Protein AF-A0A6S6QRV8-F1 (afdb_monomer_lite)

Structure (mmCIF, N/CA/C/O backbone):
data_AF-A0A6S6QRV8-F1
#
_entry.id   AF-A0A6S6QRV8-F1
#
loop_
_atom_site.group_PDB
_atom_site.id
_atom_site.type_symbol
_atom_site.label_atom_id
_atom_site.label_alt_id
_atom_site.label_comp_id
_atom_site.label_asym_id
_atom_site.label_entity_id
_atom_site.label_seq_id
_atom_site.pdbx_PDB_ins_code
_atom_site.Cartn_x
_atom_site.Cartn_y
_atom_site.Cartn_z
_atom_site.occupancy
_atom_site.B_iso_or_equiv
_atom_site.auth_seq_id
_atom_site.auth_comp_id
_atom_site.auth_asym_id
_atom_site.auth_atom_id
_atom_site.pdbx_PDB_model_num
ATOM 1 N N . MET A 1 1 ? -2.042 -21.226 13.762 1.00 35.38 1 MET A N 1
ATOM 2 C CA . MET A 1 1 ? -2.706 -21.384 12.453 1.00 35.38 1 MET A CA 1
ATOM 3 C C . MET A 1 1 ? -3.526 -20.133 12.237 1.00 35.38 1 MET A C 1
ATOM 5 O O . MET A 1 1 ? -4.542 -19.986 12.900 1.00 35.38 1 MET A O 1
ATOM 9 N N . ILE A 1 2 ? -3.033 -19.201 11.428 1.00 37.59 2 ILE A N 1
ATOM 10 C CA . ILE A 1 2 ? -3.763 -17.983 11.065 1.00 37.59 2 ILE A CA 1
ATOM 11 C C . ILE A 1 2 ? -4.072 -18.140 9.583 1.00 37.59 2 ILE A C 1
ATOM 13 O O . ILE A 1 2 ? -3.172 -18.425 8.798 1.00 37.59 2 ILE A O 1
ATOM 17 N N . ALA A 1 3 ? -5.355 -18.123 9.242 1.00 32.91 3 ALA A N 1
ATOM 18 C CA . ALA A 1 3 ? -5.807 -18.328 7.879 1.00 32.91 3 ALA A CA 1
ATOM 19 C C . ALA A 1 3 ? -5.407 -17.113 7.035 1.00 32.91 3 ALA A C 1
ATOM 21 O O . ALA A 1 3 ? -5.880 -16.008 7.291 1.00 32.91 3 ALA A O 1
ATOM 22 N N . ALA A 1 4 ? -4.554 -17.330 6.034 1.00 40.69 4 ALA A N 1
ATOM 23 C CA . ALA A 1 4 ? -4.380 -16.396 4.934 1.00 40.69 4 ALA A CA 1
ATOM 24 C C . ALA A 1 4 ? -5.711 -16.331 4.174 1.00 40.69 4 ALA A C 1
ATOM 26 O O . ALA A 1 4 ? -6.176 -17.344 3.643 1.00 40.69 4 ALA A O 1
ATOM 27 N N . VAL A 1 5 ? -6.372 -15.175 4.181 1.00 44.06 5 VAL A N 1
ATOM 28 C CA . VAL A 1 5 ? -7.625 -14.995 3.444 1.00 44.06 5 VAL A CA 1
ATOM 29 C C . VAL A 1 5 ? -7.315 -14.524 2.030 1.00 44.06 5 VAL A C 1
ATOM 31 O O . VAL A 1 5 ? -6.629 -13.535 1.794 1.00 44.06 5 VAL A O 1
ATOM 34 N N . THR A 1 6 ? -7.842 -15.290 1.082 1.00 51.38 6 THR A N 1
ATOM 35 C CA . THR A 1 6 ? -7.768 -15.091 -0.360 1.00 51.38 6 THR A CA 1
ATOM 36 C C . THR A 1 6 ? -8.721 -13.975 -0.793 1.00 51.38 6 THR A C 1
ATOM 38 O O . THR A 1 6 ? -9.897 -14.235 -1.026 1.00 51.38 6 THR A O 1
ATOM 41 N N . ALA A 1 7 ? -8.222 -12.749 -0.949 1.00 50.03 7 ALA A N 1
ATOM 42 C CA . ALA A 1 7 ? -8.937 -11.690 -1.674 1.00 50.03 7 ALA A CA 1
ATOM 43 C C . ALA A 1 7 ? -8.213 -11.229 -2.954 1.00 50.03 7 ALA A C 1
ATOM 45 O O . ALA A 1 7 ? -8.739 -10.410 -3.678 1.00 50.03 7 ALA A O 1
ATOM 46 N N . GLN A 1 8 ? -7.064 -11.813 -3.292 1.00 57.59 8 GLN A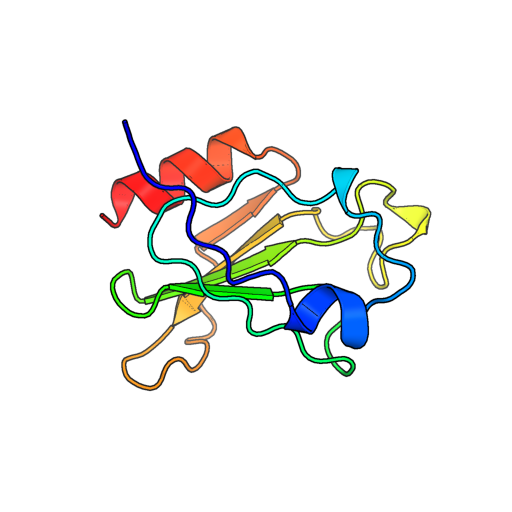 N 1
ATOM 47 C CA . GLN A 1 8 ? -6.125 -11.417 -4.361 1.00 57.59 8 GLN A CA 1
ATOM 48 C C . GLN A 1 8 ? -6.592 -11.616 -5.830 1.00 57.59 8 GLN A C 1
ATOM 50 O O . GLN A 1 8 ? -5.805 -12.013 -6.691 1.00 57.59 8 GLN A O 1
ATOM 55 N N . ARG A 1 9 ? -7.879 -11.443 -6.154 1.00 66.50 9 ARG A N 1
ATOM 56 C CA . ARG A 1 9 ? -8.387 -11.711 -7.518 1.00 66.50 9 ARG A CA 1
ATOM 57 C C . ARG A 1 9 ? -8.494 -10.474 -8.404 1.00 66.50 9 ARG A C 1
ATOM 59 O O . ARG A 1 9 ? -8.335 -10.629 -9.617 1.00 66.50 9 ARG A O 1
ATOM 66 N N . ALA A 1 10 ? -8.783 -9.301 -7.844 1.00 81.19 10 ALA A N 1
ATOM 67 C CA . ALA A 1 10 ? -9.021 -8.109 -8.651 1.00 81.19 10 ALA A CA 1
ATOM 68 C C . ALA A 1 10 ? -7.702 -7.580 -9.221 1.00 81.19 10 ALA A C 1
ATOM 70 O O . ALA A 1 10 ? -7.609 -7.393 -10.433 1.00 81.19 10 ALA A O 1
ATOM 71 N N . PHE A 1 11 ? -6.645 -7.493 -8.406 1.00 88.06 11 PHE A N 1
ATOM 72 C CA . PHE A 1 11 ? -5.369 -6.924 -8.841 1.00 88.06 11 PHE A CA 1
ATOM 73 C C . PHE A 1 11 ? -4.783 -7.651 -10.055 1.00 88.06 11 PHE A C 1
ATOM 75 O O . PHE A 1 11 ? -4.298 -7.005 -10.969 1.00 88.06 11 PHE A O 1
ATOM 82 N N . ARG A 1 12 ? -4.892 -8.985 -10.134 1.00 88.94 12 ARG A N 1
ATOM 83 C CA . ARG A 1 12 ? -4.384 -9.748 -11.292 1.00 88.94 12 ARG A CA 1
ATOM 84 C C . ARG A 1 12 ? -5.107 -9.413 -12.596 1.00 88.94 12 ARG A C 1
ATOM 86 O O . ARG A 1 12 ? -4.549 -9.601 -13.671 1.00 88.94 12 ARG A O 1
ATOM 93 N N . THR A 1 13 ? -6.371 -9.004 -12.503 1.00 90.25 13 THR A N 1
ATOM 94 C CA . THR A 1 13 ? -7.190 -8.631 -13.663 1.00 90.25 13 THR A CA 1
ATOM 95 C C . THR A 1 13 ? -6.929 -7.182 -14.055 1.00 90.25 13 THR A C 1
ATOM 97 O O . THR A 1 13 ? -6.773 -6.883 -15.237 1.00 90.25 13 THR A O 1
ATOM 100 N N . GLU A 1 14 ? -6.860 -6.296 -13.064 1.00 92.31 14 GLU A N 1
ATOM 101 C CA . GLU A 1 14 ? -6.704 -4.857 -13.271 1.00 92.31 14 GLU A CA 1
ATOM 102 C C . GLU A 1 14 ? -5.247 -4.465 -13.587 1.00 92.31 14 GLU A C 1
ATOM 104 O O . GLU A 1 14 ? -5.019 -3.579 -14.409 1.00 92.31 14 GLU A O 1
ATOM 109 N N . PHE A 1 15 ? -4.275 -5.184 -13.018 1.00 93.00 15 PHE A N 1
ATOM 110 C CA . PHE A 1 15 ? -2.827 -4.977 -13.137 1.00 93.00 15 PHE A CA 1
ATOM 111 C C . PHE A 1 15 ? -2.113 -6.274 -13.578 1.00 93.00 15 PHE A C 1
ATOM 113 O O . PHE A 1 15 ? -1.382 -6.887 -12.798 1.00 93.00 15 PHE A O 1
ATOM 120 N N . PRO A 1 16 ? -2.310 -6.731 -14.830 1.00 93.25 16 PRO A N 1
ATOM 121 C CA . PRO A 1 16 ? -1.764 -8.005 -15.311 1.00 93.25 16 PRO A CA 1
ATOM 122 C C . PRO A 1 16 ? -0.229 -8.045 -15.384 1.00 93.25 16 PRO A C 1
ATOM 124 O O . PRO A 1 16 ? 0.349 -9.131 -15.354 1.00 93.25 16 PRO A O 1
ATOM 127 N N . ASP A 1 17 ? 0.419 -6.881 -15.472 1.00 92.50 17 ASP A N 1
ATOM 128 C CA . ASP A 1 17 ? 1.879 -6.747 -15.522 1.00 92.50 17 ASP A CA 1
ATOM 129 C C . ASP A 1 17 ? 2.514 -6.599 -14.124 1.00 92.50 17 ASP A C 1
ATOM 131 O O . ASP A 1 17 ? 3.739 -6.643 -13.995 1.00 92.50 17 ASP A O 1
ATOM 135 N N . PHE A 1 18 ? 1.703 -6.468 -13.065 1.00 92.25 18 PHE A N 1
ATOM 136 C CA . PHE A 1 18 ? 2.197 -6.391 -11.692 1.00 92.25 18 PHE A CA 1
ATOM 137 C C . PHE A 1 18 ? 2.697 -7.767 -11.223 1.00 92.25 18 PHE A C 1
ATOM 139 O O . PHE A 1 18 ? 1.918 -8.729 -11.209 1.00 92.25 18 PHE A O 1
ATOM 146 N N . PRO A 1 19 ? 3.971 -7.909 -10.805 1.00 92.56 19 PRO A N 1
ATOM 147 C CA . PRO A 1 19 ? 4.488 -9.199 -10.369 1.00 92.56 19 PRO A CA 1
ATOM 148 C C . PRO A 1 19 ? 3.788 -9.665 -9.087 1.00 92.56 19 PRO A C 1
ATOM 150 O O . PRO A 1 19 ? 3.772 -8.976 -8.078 1.00 92.56 19 PRO A O 1
ATOM 153 N N . GLU A 1 20 ? 3.245 -10.879 -9.058 1.00 89.75 20 GLU A N 1
ATOM 154 C CA . GLU A 1 20 ? 2.609 -11.381 -7.828 1.00 89.75 20 GLU A CA 1
ATOM 155 C C . GLU A 1 20 ? 3.601 -11.482 -6.656 1.00 89.75 20 GLU A C 1
ATOM 157 O O . GLU A 1 20 ? 3.241 -11.213 -5.515 1.00 89.75 20 GLU A O 1
ATOM 162 N N . ALA A 1 21 ? 4.861 -11.818 -6.945 1.00 88.88 21 ALA A N 1
ATOM 163 C CA . ALA A 1 21 ? 5.930 -11.896 -5.948 1.00 88.88 21 ALA A CA 1
ATOM 164 C C . ALA A 1 21 ? 6.259 -10.542 -5.296 1.00 88.88 21 ALA A C 1
ATOM 166 O O . ALA A 1 21 ? 6.908 -10.504 -4.253 1.00 88.88 21 ALA A O 1
ATOM 167 N N . ASP A 1 22 ? 5.819 -9.450 -5.918 1.00 89.25 22 ASP A N 1
ATOM 168 C CA . ASP A 1 22 ? 5.990 -8.103 -5.412 1.00 89.25 22 ASP A CA 1
ATOM 169 C C . ASP A 1 22 ? 4.931 -7.774 -4.344 1.00 89.25 22 ASP A C 1
ATOM 171 O O . ASP A 1 22 ? 5.185 -6.908 -3.509 1.00 89.25 22 ASP A O 1
ATOM 175 N N . LEU A 1 23 ?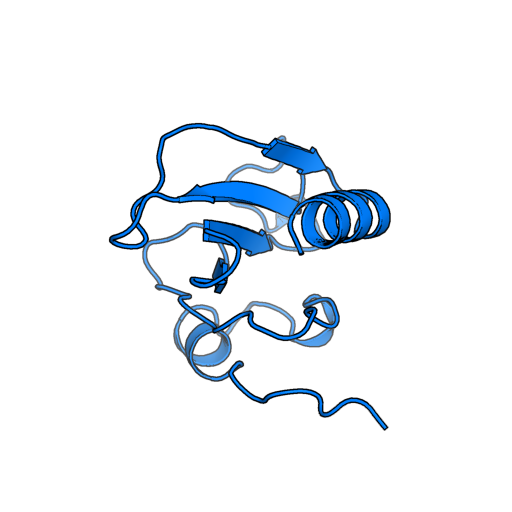 3.783 -8.461 -4.295 1.00 91.12 23 LEU A N 1
ATOM 176 C CA . LEU A 1 23 ? 2.806 -8.240 -3.228 1.00 91.12 23 LEU A CA 1
ATOM 177 C C . LEU A 1 23 ? 3.295 -8.826 -1.893 1.00 91.12 23 LEU A C 1
ATOM 179 O O . LEU A 1 23 ? 3.619 -10.016 -1.827 1.00 91.12 23 LEU A O 1
ATOM 183 N N . PRO A 1 24 ? 3.293 -8.040 -0.801 1.00 90.69 24 PRO A N 1
ATOM 184 C CA . PRO A 1 24 ? 3.583 -8.576 0.517 1.00 90.69 24 PRO A CA 1
ATOM 185 C C . PRO A 1 24 ? 2.442 -9.475 1.015 1.00 90.69 24 PRO A C 1
ATOM 187 O O . PRO A 1 24 ? 1.293 -9.379 0.576 1.00 90.69 24 PRO A O 1
ATOM 190 N N . GLU A 1 25 ? 2.745 -10.328 1.995 1.00 91.12 25 GLU A N 1
ATOM 191 C CA . GLU A 1 25 ? 1.710 -11.059 2.726 1.00 91.12 25 GLU A CA 1
ATOM 192 C C . GLU A 1 25 ? 0.881 -10.067 3.557 1.00 91.12 25 GLU A C 1
ATOM 194 O O . GLU A 1 25 ? 1.365 -9.482 4.530 1.00 91.12 25 GLU A O 1
ATOM 199 N N . LEU A 1 26 ? -0.364 -9.841 3.134 1.00 90.19 26 LEU A N 1
ATOM 200 C CA . LEU A 1 26 ? -1.261 -8.881 3.771 1.00 90.19 26 LEU A CA 1
ATOM 201 C C . LEU A 1 26 ? -1.755 -9.400 5.132 1.00 90.19 26 LEU A C 1
ATOM 203 O O . LEU A 1 26 ? -2.148 -10.568 5.235 1.00 90.19 26 LEU A O 1
ATOM 207 N N . PRO A 1 27 ? -1.821 -8.539 6.166 1.00 89.94 27 PRO A N 1
ATOM 208 C CA . PRO A 1 27 ? -2.453 -8.889 7.430 1.00 89.94 27 PRO A CA 1
ATOM 209 C C . PRO A 1 27 ? -3.938 -9.259 7.263 1.00 89.94 27 PRO A C 1
ATOM 211 O O . PRO A 1 27 ? -4.591 -8.828 6.306 1.00 89.94 27 PRO A O 1
ATOM 214 N N . PRO A 1 28 ? -4.522 -10.013 8.214 1.00 88.94 28 PRO A N 1
ATOM 215 C CA . PRO A 1 28 ? -5.946 -10.328 8.189 1.00 88.94 28 PRO A CA 1
ATOM 216 C C . PRO A 1 28 ? -6.830 -9.073 8.132 1.00 88.94 28 PRO A C 1
ATOM 218 O O . PRO A 1 28 ? -6.553 -8.073 8.790 1.00 88.94 28 PRO A O 1
ATOM 221 N N . GLY A 1 29 ? -7.932 -9.155 7.384 1.00 89.50 29 GLY A N 1
ATOM 222 C CA . GLY A 1 29 ? -8.930 -8.084 7.272 1.00 89.50 29 GLY A CA 1
ATOM 223 C C . GLY A 1 29 ? -8.791 -7.202 6.031 1.00 89.50 29 GLY A C 1
ATOM 224 O O . GLY A 1 29 ? -9.731 -6.479 5.717 1.00 89.50 29 GLY A O 1
ATOM 225 N N . PHE A 1 30 ? -7.680 -7.300 5.297 1.00 92.88 30 PHE A N 1
ATOM 226 C CA . PHE A 1 30 ? -7.537 -6.634 4.004 1.00 92.88 30 PHE A CA 1
ATOM 227 C C . PHE A 1 30 ? -8.262 -7.392 2.886 1.00 92.88 30 PHE A C 1
ATOM 229 O O . PHE A 1 30 ? -8.141 -8.612 2.753 1.00 92.88 30 PHE A O 1
ATOM 236 N N . THR A 1 31 ? -8.989 -6.640 2.067 1.00 92.00 31 THR A N 1
ATOM 237 C CA . THR A 1 31 ? -9.656 -7.085 0.841 1.00 92.00 31 THR A CA 1
ATOM 238 C C . THR A 1 31 ? -9.057 -6.329 -0.339 1.00 92.00 31 THR A C 1
ATOM 240 O O . THR A 1 31 ? -8.737 -5.155 -0.216 1.00 92.00 31 THR A O 1
ATOM 243 N N . ASP A 1 32 ? -8.864 -7.005 -1.466 1.00 92.88 32 ASP A N 1
ATOM 244 C CA . ASP A 1 32 ? -8.394 -6.391 -2.711 1.00 92.88 32 ASP A CA 1
ATOM 245 C C . ASP A 1 32 ? -9.483 -5.488 -3.301 1.00 92.88 32 ASP A C 1
ATOM 247 O O . ASP A 1 32 ? -10.581 -5.963 -3.603 1.00 92.88 32 ASP A O 1
ATOM 251 N N . GLU A 1 33 ? -9.167 -4.206 -3.454 1.00 92.38 33 GLU A N 1
ATOM 252 C CA . GLU A 1 33 ? -10.026 -3.188 -4.072 1.00 92.38 33 GLU A CA 1
ATOM 253 C C . GLU A 1 33 ? -9.350 -2.552 -5.292 1.00 92.38 33 GLU A C 1
ATOM 255 O O . GLU A 1 33 ? -9.726 -1.468 -5.734 1.00 92.38 33 GLU A O 1
ATOM 260 N N . SER A 1 34 ? -8.366 -3.252 -5.862 1.00 92.38 34 SER A N 1
ATOM 261 C CA . SER A 1 34 ? -7.628 -2.799 -7.034 1.00 92.38 34 SER A CA 1
ATOM 262 C C . SER A 1 34 ? -8.571 -2.425 -8.175 1.00 92.38 34 SER A C 1
ATOM 264 O O . SER A 1 34 ? -9.468 -3.194 -8.532 1.00 92.38 34 SER A O 1
ATOM 266 N N . TRP A 1 35 ? -8.310 -1.274 -8.793 1.00 91.62 35 TRP A N 1
ATOM 267 C CA . TRP A 1 35 ? -9.051 -0.763 -9.940 1.00 91.62 35 TRP A CA 1
ATOM 268 C C . TRP A 1 35 ? -8.083 -0.238 -10.998 1.00 91.62 35 TRP A C 1
ATOM 270 O O . TRP A 1 35 ? -7.175 0.522 -10.685 1.00 91.62 35 TRP A O 1
ATOM 280 N N . ARG A 1 36 ? -8.268 -0.596 -12.273 1.00 89.50 36 ARG A N 1
ATOM 281 C CA . ARG A 1 36 ? -7.291 -0.308 -13.344 1.00 89.50 36 ARG A CA 1
ATOM 282 C C . ARG A 1 36 ? -7.048 1.177 -13.643 1.00 89.50 36 ARG A C 1
ATOM 284 O O . ARG A 1 36 ? -6.143 1.492 -14.408 1.00 89.50 36 ARG A O 1
ATOM 291 N N . ASN A 1 37 ? -7.866 2.081 -13.107 1.00 91.19 37 ASN A N 1
ATOM 292 C CA . ASN A 1 37 ? -7.634 3.523 -13.235 1.00 91.19 37 ASN A CA 1
ATOM 293 C C . ASN A 1 37 ? -6.761 4.096 -12.108 1.00 91.19 37 ASN A C 1
ATOM 295 O O . ASN A 1 37 ? -6.386 5.265 -12.193 1.00 91.19 37 ASN A O 1
ATOM 299 N N . ASP A 1 38 ? -6.448 3.301 -11.084 1.00 92.06 38 ASP A N 1
ATOM 300 C CA . ASP A 1 38 ? -5.441 3.650 -10.089 1.00 92.06 38 ASP A CA 1
ATOM 301 C C . ASP A 1 38 ? -4.034 3.405 -10.652 1.00 92.06 38 ASP A C 1
ATOM 303 O O . ASP A 1 38 ? -3.839 2.664 -11.619 1.00 92.06 38 ASP A O 1
ATOM 307 N N . THR A 1 39 ? -3.031 4.019 -10.028 1.00 92.50 39 THR A N 1
ATOM 308 C CA . THR A 1 39 ? -1.625 3.854 -10.426 1.00 92.50 39 THR A CA 1
ATOM 309 C C . THR A 1 39 ? -1.075 2.472 -10.070 1.00 92.50 39 THR A C 1
ATOM 311 O O . THR A 1 39 ? -0.160 1.983 -10.731 1.00 92.50 39 THR A O 1
ATOM 314 N N . CYS A 1 40 ? -1.629 1.833 -9.037 1.00 95.00 40 CYS A N 1
ATOM 315 C CA . CYS A 1 40 ? -1.156 0.565 -8.497 1.00 95.00 40 CYS A CA 1
ATOM 316 C C . CYS A 1 40 ? -2.267 -0.204 -7.754 1.00 95.00 40 CYS A C 1
ATOM 318 O O . CYS A 1 40 ? -3.317 0.371 -7.449 1.00 95.00 40 CYS A O 1
ATOM 320 N N . PRO A 1 41 ? -2.048 -1.497 -7.439 1.00 95.88 41 PRO A N 1
ATOM 321 C CA . PRO A 1 41 ? -2.946 -2.277 -6.593 1.00 95.88 41 PRO A CA 1
ATOM 322 C C . PRO A 1 41 ? -3.255 -1.623 -5.243 1.00 95.88 41 PRO A C 1
ATOM 324 O O . PRO A 1 41 ? -2.381 -1.035 -4.597 1.00 95.88 41 PRO A O 1
ATOM 327 N N . SER A 1 42 ? -4.490 -1.809 -4.780 1.00 95.12 42 SER A N 1
ATOM 328 C CA . SER A 1 42 ? -4.975 -1.267 -3.513 1.00 95.12 42 SER A CA 1
ATOM 329 C C . SER A 1 42 ? -5.748 -2.310 -2.705 1.00 95.12 42 SER A C 1
ATOM 331 O O . SER A 1 42 ? -6.384 -3.225 -3.236 1.00 95.12 42 SER A O 1
ATOM 333 N N . PHE A 1 43 ? -5.653 -2.194 -1.382 1.00 95.12 43 PHE A N 1
ATOM 334 C CA . PHE A 1 43 ? -6.237 -3.133 -0.435 1.0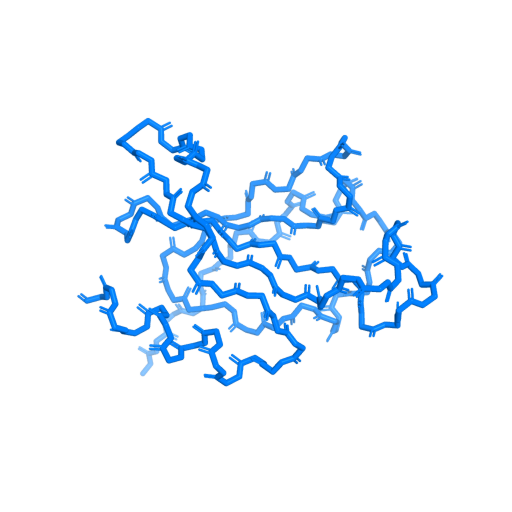0 95.12 43 PHE A CA 1
ATOM 335 C C . PHE A 1 43 ? -6.889 -2.383 0.716 1.00 95.12 43 PHE A C 1
ATOM 337 O O . PHE A 1 43 ? -6.248 -1.565 1.376 1.00 95.12 43 PHE A O 1
ATOM 344 N N . HIS A 1 44 ? -8.138 -2.713 1.012 1.00 94.44 44 HIS A N 1
ATOM 345 C CA . HIS A 1 44 ? -8.935 -2.031 2.018 1.00 94.44 44 HIS A CA 1
ATOM 346 C C . HIS A 1 44 ? -9.222 -2.918 3.229 1.00 94.44 44 HIS A C 1
ATOM 348 O O . HIS A 1 44 ? -9.532 -4.104 3.099 1.00 94.44 44 HIS A O 1
ATOM 354 N N . ASN A 1 45 ? -9.150 -2.335 4.423 1.00 94.50 45 ASN A N 1
ATOM 355 C CA . ASN A 1 45 ? -9.557 -2.951 5.678 1.00 94.50 45 ASN A CA 1
ATOM 356 C C . ASN A 1 45 ? -10.626 -2.081 6.350 1.00 94.50 45 ASN A C 1
ATOM 358 O O . ASN A 1 45 ? -10.311 -1.136 7.076 1.00 94.50 45 ASN A O 1
ATOM 362 N N . ALA A 1 46 ? -11.893 -2.444 6.143 1.00 92.88 46 ALA A N 1
ATOM 363 C CA . ALA A 1 46 ? -13.043 -1.704 6.661 1.00 92.88 46 ALA A CA 1
ATOM 364 C C . ALA A 1 46 ? -13.094 -1.652 8.198 1.00 92.88 46 ALA A C 1
ATOM 366 O O . ALA A 1 46 ? -13.522 -0.655 8.775 1.00 92.88 46 ALA A O 1
ATOM 367 N N . ALA A 1 47 ? -12.632 -2.707 8.881 1.00 92.56 47 ALA A N 1
ATOM 368 C CA . ALA A 1 47 ? -12.634 -2.755 10.343 1.00 92.56 47 ALA A CA 1
ATOM 369 C C . ALA A 1 47 ? -11.612 -1.780 10.947 1.00 92.56 47 ALA A C 1
ATOM 371 O O . ALA A 1 47 ? -11.905 -1.124 11.944 1.00 92.56 47 ALA A O 1
ATOM 372 N N . ALA A 1 48 ? -10.437 -1.667 10.321 1.00 93.81 48 ALA A N 1
ATOM 373 C CA . ALA A 1 48 ? -9.383 -0.744 10.735 1.00 93.81 48 ALA A CA 1
ATOM 374 C C . ALA A 1 48 ? -9.521 0.663 10.121 1.00 93.81 48 ALA A C 1
ATOM 376 O O . ALA A 1 48 ? -8.799 1.569 10.534 1.00 93.81 48 ALA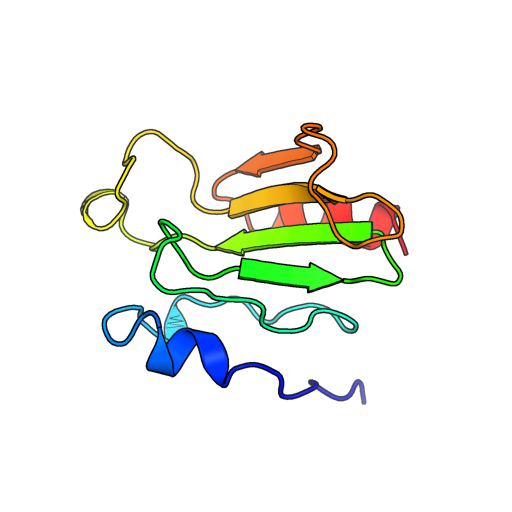 A O 1
ATOM 377 N N . ARG A 1 49 ? -10.436 0.847 9.156 1.00 95.62 49 ARG A N 1
ATOM 378 C CA . ARG A 1 49 ? -10.606 2.064 8.343 1.00 95.62 49 ARG A CA 1
ATOM 379 C C . ARG A 1 49 ? -9.313 2.482 7.636 1.00 95.62 49 ARG A C 1
ATOM 381 O O . ARG A 1 49 ? -8.838 3.610 7.779 1.00 95.62 49 ARG A O 1
ATOM 388 N N . LEU A 1 50 ? -8.715 1.530 6.921 1.00 96.31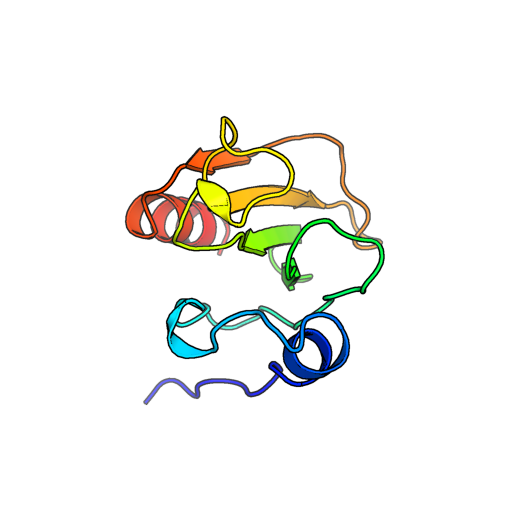 50 LEU A N 1
ATOM 389 C CA . LEU A 1 50 ? -7.430 1.699 6.244 1.00 96.31 50 LEU A CA 1
ATOM 390 C C . LEU A 1 50 ? -7.517 1.312 4.774 1.00 96.31 50 LEU A C 1
ATOM 392 O O . LEU A 1 50 ? -8.110 0.286 4.445 1.00 96.31 50 LEU A O 1
ATOM 396 N N . THR A 1 51 ? -6.812 2.054 3.926 1.00 96.62 51 THR A N 1
ATOM 397 C CA . THR A 1 51 ? -6.494 1.634 2.556 1.00 96.62 51 THR A CA 1
ATOM 398 C C . THR A 1 51 ? -4.984 1.644 2.358 1.00 96.62 51 THR A C 1
ATOM 400 O O . THR A 1 51 ? -4.310 2.627 2.664 1.00 96.62 51 THR A O 1
ATOM 403 N N . LEU A 1 52 ? -4.457 0.526 1.869 1.00 96.50 52 LEU A N 1
ATOM 404 C CA . LEU A 1 52 ? -3.058 0.316 1.524 1.00 96.50 52 LEU A CA 1
ATOM 405 C C . LEU A 1 52 ? -2.914 0.285 0.004 1.00 96.50 52 LEU A C 1
ATOM 407 O O . LEU A 1 52 ? -3.495 -0.579 -0.644 1.00 96.50 52 LEU A O 1
ATOM 411 N N . TYR A 1 53 ? -2.079 1.161 -0.535 1.00 96.44 53 TYR A N 1
ATOM 412 C CA . TYR A 1 53 ? -1.597 1.089 -1.910 1.00 96.44 53 TYR A CA 1
ATOM 413 C C . TYR A 1 53 ? -0.233 0.394 -1.945 1.00 96.44 53 TYR A C 1
ATOM 415 O O . TYR A 1 53 ? 0.615 0.638 -1.079 1.00 96.44 53 TYR A O 1
ATOM 423 N N . CYS A 1 54 ? -0.038 -0.488 -2.923 1.00 96.56 54 CYS A N 1
ATOM 424 C CA . CYS A 1 54 ? 1.185 -1.265 -3.108 1.00 96.56 54 CYS A CA 1
ATOM 425 C C . CYS A 1 54 ? 1.683 -1.111 -4.545 1.00 96.56 54 CYS A C 1
ATOM 427 O O . CYS A 1 54 ? 1.227 -1.810 -5.448 1.00 96.56 54 CYS A O 1
ATOM 429 N N . ASP A 1 55 ? 2.625 -0.197 -4.749 1.00 96.38 55 ASP A N 1
ATOM 430 C CA . ASP A 1 55 ? 3.232 0.072 -6.048 1.00 96.38 55 ASP A CA 1
ATOM 431 C C . ASP A 1 55 ? 4.310 -0.973 -6.408 1.00 96.38 55 ASP A C 1
ATOM 433 O O . ASP A 1 55 ? 4.625 -1.888 -5.633 1.00 96.38 55 ASP A O 1
ATOM 437 N N . TYR A 1 56 ? 4.879 -0.869 -7.606 1.00 95.44 56 TYR A N 1
ATOM 438 C CA . TYR A 1 56 ? 5.922 -1.766 -8.104 1.00 95.44 56 TYR A CA 1
ATOM 439 C C . TYR A 1 56 ? 7.186 -1.722 -7.232 1.00 95.44 56 TYR A C 1
ATOM 441 O O . TYR A 1 56 ? 7.584 -0.665 -6.723 1.00 95.44 56 TYR A O 1
ATOM 449 N N . ALA A 1 57 ? 7.868 -2.868 -7.080 1.00 95.81 57 ALA A N 1
ATOM 450 C CA . ALA A 1 57 ? 9.154 -2.912 -6.380 1.00 95.81 57 ALA A CA 1
ATOM 451 C C . ALA A 1 57 ? 10.189 -2.017 -7.058 1.00 95.81 57 ALA A C 1
ATOM 453 O O . ALA A 1 57 ? 10.886 -1.261 -6.382 1.00 95.81 57 ALA A O 1
ATOM 454 N N . ASP A 1 58 ? 10.252 -2.097 -8.387 1.00 94.81 58 ASP A N 1
ATOM 455 C CA . ASP A 1 58 ? 11.112 -1.272 -9.224 1.00 94.81 58 ASP A CA 1
ATOM 456 C C . ASP A 1 58 ? 10.527 0.144 -9.381 1.00 94.81 58 ASP A C 1
ATOM 458 O O . ASP A 1 58 ? 9.469 0.291 -10.003 1.00 94.81 58 ASP A O 1
ATOM 462 N N . PRO A 1 59 ? 11.208 1.200 -8.888 1.00 95.31 59 PRO A N 1
ATOM 463 C CA . PRO A 1 59 ? 10.763 2.580 -9.060 1.00 95.31 59 PRO A CA 1
ATOM 464 C C . PRO A 1 59 ? 10.557 2.983 -10.523 1.00 95.31 59 PRO A C 1
ATOM 466 O O . PRO A 1 59 ? 9.700 3.813 -10.802 1.00 95.31 59 PRO A O 1
ATOM 469 N N . ALA A 1 60 ? 11.298 2.392 -11.468 1.00 95.44 60 ALA A N 1
ATOM 470 C CA . ALA A 1 60 ? 11.160 2.712 -12.890 1.00 95.44 60 ALA A CA 1
ATOM 471 C C . ALA A 1 60 ? 9.854 2.192 -13.518 1.00 95.44 60 ALA A C 1
ATOM 473 O O . ALA A 1 60 ? 9.507 2.607 -14.623 1.00 95.44 60 ALA A O 1
ATOM 474 N N . SER A 1 61 ? 9.146 1.295 -12.826 1.00 94.00 61 SER A N 1
ATOM 475 C CA . SER A 1 61 ? 7.841 0.772 -13.244 1.00 94.00 61 SER A CA 1
ATOM 476 C C . SER A 1 61 ? 6.662 1.538 -12.624 1.00 94.00 61 SER A C 1
ATOM 478 O O . SER A 1 61 ? 5.522 1.299 -13.014 1.00 94.00 61 SER A O 1
ATOM 480 N N . ARG A 1 62 ? 6.922 2.452 -11.677 1.00 94.81 62 ARG A N 1
ATOM 481 C CA . ARG A 1 62 ? 5.901 3.282 -11.016 1.00 94.81 62 ARG A CA 1
ATOM 482 C C . ARG A 1 62 ? 5.509 4.458 -11.911 1.00 94.81 62 ARG A C 1
ATOM 484 O O . ARG A 1 62 ? 6.358 5.008 -12.612 1.00 94.81 62 ARG A O 1
ATOM 491 N N . ASP A 1 63 ? 4.254 4.898 -11.825 1.00 93.88 63 ASP A N 1
ATOM 492 C CA . ASP A 1 63 ? 3.801 6.134 -12.494 1.00 93.88 63 ASP A CA 1
ATOM 493 C C . ASP A 1 63 ? 4.488 7.380 -11.895 1.00 93.88 63 ASP A C 1
ATOM 495 O O . ASP A 1 63 ? 4.820 8.335 -12.598 1.00 93.88 63 ASP A O 1
ATOM 499 N N . HIS A 1 64 ? 4.797 7.312 -10.594 1.00 92.94 64 HIS A N 1
ATOM 500 C CA . HIS A 1 64 ? 5.557 8.312 -9.845 1.00 92.94 64 HIS A CA 1
ATOM 501 C C . HIS A 1 64 ? 6.792 7.675 -9.177 1.00 92.94 64 HIS A C 1
ATOM 503 O O . HIS A 1 64 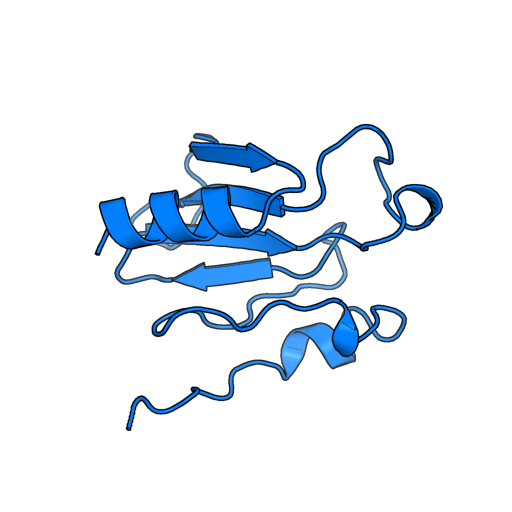? 6.725 7.271 -8.013 1.00 92.94 64 HIS A O 1
ATOM 509 N N . PRO A 1 65 ? 7.937 7.562 -9.879 1.00 94.88 65 PRO A N 1
ATOM 510 C CA . PRO A 1 65 ? 9.152 6.911 -9.369 1.00 94.88 65 PRO A CA 1
ATOM 511 C C . PRO A 1 65 ? 9.725 7.522 -8.083 1.00 94.88 65 PRO A C 1
ATOM 513 O O . PRO A 1 65 ? 10.474 6.866 -7.360 1.00 94.88 65 PRO A O 1
ATOM 516 N N . GLU A 1 66 ? 9.420 8.790 -7.816 1.00 94.44 66 GLU A N 1
ATOM 517 C CA . GLU A 1 66 ? 9.827 9.523 -6.620 1.00 94.44 66 GLU A CA 1
ATOM 518 C C . GLU A 1 66 ? 8.983 9.205 -5.378 1.00 94.44 66 GLU A C 1
ATOM 520 O O . GLU A 1 66 ? 9.391 9.549 -4.266 1.00 94.44 66 GLU A O 1
ATOM 525 N N . VAL A 1 67 ? 7.819 8.573 -5.555 1.00 93.81 67 VAL A N 1
ATOM 526 C CA . VAL A 1 67 ? 6.914 8.209 -4.463 1.00 93.81 67 VAL A CA 1
ATOM 527 C C . VAL A 1 67 ? 7.305 6.829 -3.920 1.00 93.81 67 VAL A C 1
ATOM 529 O O . VAL A 1 67 ? 7.614 5.919 -4.701 1.00 93.81 67 VAL A O 1
ATOM 532 N N . PRO A 1 68 ? 7.326 6.644 -2.585 1.00 96.94 68 PRO A N 1
ATOM 533 C CA . PRO A 1 68 ? 7.602 5.345 -1.989 1.00 96.94 68 PRO A CA 1
ATOM 534 C C . PRO A 1 68 ? 6.595 4.275 -2.403 1.00 96.94 68 PRO A C 1
ATOM 536 O O . PRO A 1 68 ? 5.443 4.555 -2.723 1.00 96.94 68 PRO A O 1
ATOM 539 N N . ARG A 1 69 ? 7.035 3.019 -2.345 1.00 96.81 69 ARG A N 1
ATOM 540 C CA . ARG A 1 69 ? 6.253 1.873 -2.806 1.00 96.81 69 ARG A CA 1
ATOM 541 C C . ARG A 1 69 ? 4.919 1.677 -2.093 1.00 96.81 69 ARG A C 1
ATOM 543 O O . ARG A 1 69 ? 3.949 1.242 -2.707 1.00 96.81 69 ARG A O 1
ATOM 550 N N . TYR A 1 70 ? 4.904 1.884 -0.784 1.00 97.88 70 TYR A N 1
ATOM 551 C CA . TYR A 1 70 ? 3.738 1.625 0.042 1.00 97.88 70 TYR A CA 1
ATOM 552 C C . TYR A 1 70 ? 3.205 2.936 0.583 1.00 97.88 70 TYR A C 1
ATOM 554 O O . TYR A 1 70 ? 3.958 3.709 1.177 1.00 97.88 70 TYR A O 1
ATOM 562 N N . SER A 1 71 ? 1.896 3.127 0.466 1.00 97.19 71 SER A N 1
ATOM 563 C CA . SER A 1 71 ? 1.206 4.266 1.065 1.00 97.19 71 SER A CA 1
ATOM 564 C C . SER A 1 71 ? -0.040 3.784 1.792 1.00 97.19 71 SER A C 1
ATOM 566 O O . SER A 1 71 ? -0.869 3.069 1.228 1.00 97.19 71 SER A O 1
ATOM 568 N N . LEU A 1 72 ? -0.152 4.150 3.066 1.00 97.44 72 LEU A N 1
ATOM 569 C CA . LEU A 1 72 ? -1.257 3.773 3.938 1.00 97.44 72 LEU A CA 1
ATOM 570 C C . LEU A 1 72 ? -2.068 5.019 4.295 1.00 97.44 72 LEU A C 1
ATOM 572 O O . LEU A 1 72 ? -1.523 5.982 4.840 1.00 97.44 72 LEU A O 1
ATOM 576 N N . TYR A 1 73 ? -3.371 4.973 4.044 1.00 97.31 73 TYR A N 1
ATOM 577 C CA . TYR A 1 73 ? -4.302 6.076 4.275 1.00 97.31 73 TYR A CA 1
ATOM 578 C C . TYR A 1 73 ? -5.413 5.684 5.244 1.00 97.31 73 TYR A C 1
ATOM 580 O O . TYR A 1 73 ? -5.801 4.516 5.318 1.00 97.31 73 TYR A O 1
ATOM 588 N N . GLU A 1 74 ? -5.946 6.678 5.957 1.00 96.88 74 GLU A N 1
ATOM 589 C CA . GLU A 1 74 ? -7.197 6.536 6.707 1.00 96.88 74 GLU A CA 1
ATOM 590 C C . GLU A 1 74 ? -8.405 6.658 5.772 1.00 96.88 74 GLU A C 1
ATOM 592 O O . GLU A 1 74 ? -8.445 7.509 4.875 1.00 96.88 74 GLU A O 1
ATOM 597 N N . THR A 1 75 ? -9.417 5.832 6.025 1.00 96.56 75 THR A N 1
ATOM 598 C CA . THR A 1 75 ? -10.732 5.932 5.392 1.00 96.56 75 THR A CA 1
ATOM 599 C C . THR A 1 75 ? -11.797 6.364 6.393 1.00 96.56 75 THR A C 1
ATOM 601 O O . THR A 1 75 ? -11.626 6.265 7.611 1.00 96.56 75 THR A O 1
ATOM 604 N N . ASP A 1 76 ? -12.919 6.861 5.890 1.00 94.62 76 ASP A N 1
ATOM 605 C CA . ASP A 1 76 ? -14.122 7.060 6.689 1.00 94.62 76 ASP A CA 1
ATOM 606 C C . ASP A 1 76 ? -14.937 5.758 6.825 1.00 94.62 76 ASP A C 1
ATOM 608 O O . ASP A 1 76 ? -14.446 4.653 6.570 1.00 94.62 76 ASP A O 1
ATOM 612 N N . GLU A 1 77 ? -16.172 5.888 7.311 1.00 91.69 77 GLU A N 1
ATOM 613 C CA . GLU A 1 77 ? -17.108 4.778 7.528 1.00 91.69 77 GLU A CA 1
ATOM 614 C C . GLU A 1 77 ? -17.636 4.167 6.231 1.00 91.69 77 GLU A C 1
ATOM 616 O O . GLU A 1 77 ? -18.034 3.003 6.235 1.00 91.69 77 GLU A O 1
ATOM 621 N N . ASP A 1 78 ? -17.600 4.928 5.138 1.00 90.94 78 ASP A N 1
ATOM 622 C CA . ASP A 1 78 ? -18.049 4.511 3.814 1.00 90.94 78 ASP A CA 1
ATOM 623 C C . ASP A 1 78 ? -16.884 3.957 2.967 1.00 90.94 78 ASP A C 1
ATOM 625 O O . ASP A 1 78 ? -17.066 3.638 1.793 1.00 90.94 78 ASP A O 1
ATOM 629 N N . GLY A 1 79 ? -15.684 3.838 3.552 1.00 87.75 79 GLY A N 1
ATOM 630 C CA . GLY A 1 79 ? -14.474 3.370 2.870 1.00 87.75 79 GLY A CA 1
ATOM 631 C C . GLY A 1 79 ? -13.811 4.435 1.990 1.00 87.75 79 GLY A C 1
ATOM 632 O O . GLY A 1 79 ? -12.854 4.137 1.278 1.00 87.75 79 GLY A O 1
ATOM 633 N N . CYS A 1 80 ? -14.267 5.688 2.044 1.00 92.12 80 CYS A N 1
ATOM 634 C CA . CYS A 1 80 ? -13.678 6.771 1.266 1.00 92.12 80 CYS A CA 1
ATOM 635 C C . CYS A 1 80 ? -12.410 7.297 1.947 1.00 92.12 80 CYS A C 1
ATOM 637 O O . CYS A 1 80 ? -12.360 7.441 3.169 1.00 92.12 80 CYS A O 1
ATOM 639 N N . LEU A 1 81 ? -11.378 7.627 1.162 1.00 93.00 81 LEU A N 1
ATOM 640 C CA . LEU A 1 81 ? -10.158 8.248 1.686 1.00 93.00 81 LEU A CA 1
ATOM 641 C C . LEU A 1 81 ? -10.491 9.576 2.379 1.00 93.00 81 LEU A C 1
ATOM 643 O O . LEU A 1 81 ? -11.099 10.463 1.781 1.00 93.00 81 LEU A O 1
ATOM 647 N N . THR A 1 82 ? -10.009 9.762 3.607 1.00 92.12 82 THR A N 1
ATOM 648 C CA . THR A 1 82 ? -10.191 11.027 4.347 1.00 92.12 82 THR A CA 1
ATOM 649 C C . THR A 1 82 ? -9.188 12.109 3.936 1.00 92.12 82 THR A C 1
ATOM 651 O O . THR A 1 82 ? -9.229 13.227 4.448 1.00 92.12 82 THR A O 1
ATOM 654 N N . GLY A 1 83 ? -8.249 11.775 3.043 1.00 87.06 83 GLY A N 1
ATOM 655 C CA . GLY A 1 83 ? -7.107 12.615 2.676 1.00 87.06 83 GLY A CA 1
ATOM 656 C C . GLY A 1 83 ? -5.967 12.605 3.701 1.00 87.06 83 GLY A C 1
ATOM 657 O O . GLY A 1 83 ? -4.983 13.318 3.518 1.00 87.06 83 GLY A O 1
ATOM 658 N N . THR A 1 84 ? -6.072 11.806 4.769 1.00 92.38 84 THR A N 1
ATOM 659 C CA . THR A 1 84 ? -5.017 11.665 5.781 1.00 92.38 84 THR A CA 1
ATOM 660 C C . THR A 1 84 ? -4.109 10.486 5.436 1.00 92.38 84 THR A C 1
ATOM 662 O O . THR A 1 84 ? -4.502 9.325 5.566 1.00 92.38 84 THR A O 1
ATOM 665 N N . GLU A 1 85 ? -2.882 10.784 5.006 1.00 96.25 85 GLU A N 1
ATOM 666 C CA . GLU A 1 85 ? -1.815 9.790 4.863 1.00 96.25 85 GLU A CA 1
ATOM 667 C C . GLU A 1 85 ? -1.231 9.450 6.240 1.00 96.25 85 GLU A C 1
ATOM 669 O O . GLU A 1 85 ? -0.786 10.331 6.978 1.00 96.25 85 GLU A O 1
ATOM 674 N N . ILE A 1 86 ? -1.224 8.165 6.595 1.00 96.88 86 ILE A N 1
ATOM 675 C CA . ILE A 1 86 ? -0.623 7.682 7.845 1.00 96.88 86 ILE A CA 1
ATOM 676 C C . ILE A 1 86 ? 0.889 7.561 7.682 1.00 96.88 86 ILE A C 1
ATOM 678 O O . ILE A 1 86 ? 1.653 7.930 8.579 1.00 96.88 86 ILE A O 1
ATOM 682 N N . VAL A 1 87 ? 1.314 6.962 6.571 1.00 97.88 87 VAL A N 1
ATOM 683 C CA . VAL A 1 87 ? 2.719 6.766 6.223 1.00 97.88 87 VAL A CA 1
ATOM 684 C C . VAL A 1 87 ? 2.847 6.448 4.735 1.00 97.88 87 VAL A C 1
ATOM 686 O O . VAL A 1 87 ? 2.029 5.709 4.187 1.00 97.88 87 VAL A O 1
ATOM 689 N N . SER A 1 88 ? 3.917 6.946 4.121 1.00 97.62 88 SER A N 1
ATOM 690 C CA . SER A 1 88 ? 4.423 6.472 2.835 1.00 97.62 88 SER A CA 1
ATOM 691 C C . SER A 1 88 ? 5.894 6.072 2.988 1.00 97.62 88 SER A C 1
ATOM 693 O O . SER A 1 88 ? 6.680 6.793 3.612 1.00 97.62 88 SER A O 1
ATOM 695 N N . THR A 1 89 ? 6.260 4.872 2.537 1.00 97.94 89 THR A N 1
ATOM 696 C CA . THR A 1 89 ? 7.594 4.282 2.748 1.00 97.94 89 THR A CA 1
ATOM 697 C C . THR A 1 89 ? 7.848 3.083 1.827 1.00 97.94 89 THR A C 1
ATOM 699 O O . THR A 1 89 ? 6.912 2.440 1.366 1.00 97.94 89 THR A O 1
ATOM 702 N N . ASP A 1 90 ? 9.115 2.745 1.574 1.00 97.25 90 ASP A N 1
ATOM 703 C CA . ASP A 1 90 ? 9.502 1.491 0.909 1.00 97.25 90 ASP A CA 1
ATOM 704 C C . ASP A 1 90 ? 9.707 0.327 1.909 1.00 97.25 90 ASP A C 1
ATOM 706 O O . ASP A 1 90 ? 9.968 -0.804 1.496 1.00 97.25 90 ASP A O 1
ATOM 710 N N . ASP A 1 91 ? 9.593 0.568 3.224 1.00 97.06 91 ASP A N 1
ATOM 711 C CA . ASP A 1 91 ? 9.782 -0.455 4.264 1.00 97.06 91 ASP A CA 1
ATOM 712 C C . ASP A 1 91 ? 8.447 -1.056 4.727 1.00 97.06 91 ASP A C 1
ATOM 714 O O . ASP A 1 91 ? 7.672 -0.448 5.473 1.00 97.06 91 ASP A O 1
ATOM 718 N N . TRP A 1 92 ? 8.210 -2.308 4.335 1.00 96.31 92 TRP A N 1
ATOM 719 C CA . TRP A 1 92 ? 7.020 -3.064 4.722 1.00 96.31 92 TRP A CA 1
ATOM 720 C C . TRP A 1 92 ? 6.858 -3.213 6.244 1.00 96.31 92 TRP A C 1
ATOM 722 O O . TRP A 1 92 ? 5.740 -3.215 6.758 1.00 96.31 92 TRP A O 1
ATOM 732 N N . THR A 1 93 ? 7.958 -3.275 6.994 1.00 96.81 93 THR A N 1
ATOM 733 C CA . THR A 1 93 ? 7.931 -3.410 8.459 1.00 96.81 93 THR A CA 1
ATOM 734 C C . THR A 1 93 ? 7.279 -2.195 9.116 1.00 96.81 93 THR A C 1
ATOM 736 O O . THR A 1 93 ? 6.555 -2.328 10.103 1.00 96.81 93 THR A O 1
ATOM 739 N N . ILE A 1 94 ? 7.497 -1.003 8.553 1.00 97.69 94 ILE A N 1
ATOM 740 C CA . ILE A 1 94 ? 6.873 0.230 9.037 1.00 97.69 94 ILE A CA 1
ATOM 741 C C . ILE A 1 94 ? 5.365 0.195 8.767 1.00 97.69 94 ILE A C 1
ATOM 743 O O . ILE A 1 94 ? 4.593 0.567 9.650 1.00 97.69 94 ILE A O 1
ATOM 747 N N . ILE A 1 95 ? 4.940 -0.293 7.597 1.00 97.38 95 ILE A N 1
ATOM 748 C CA . ILE A 1 95 ? 3.517 -0.464 7.267 1.00 97.38 95 ILE A CA 1
ATOM 749 C C . ILE A 1 95 ? 2.841 -1.415 8.258 1.00 97.38 95 ILE A C 1
ATOM 751 O O . ILE A 1 95 ? 1.827 -1.050 8.854 1.00 97.38 95 ILE A O 1
ATOM 755 N N . LEU A 1 96 ? 3.434 -2.588 8.500 1.00 95.94 96 LEU A N 1
ATOM 756 C CA . LEU A 1 96 ? 2.919 -3.560 9.468 1.00 95.94 96 LEU A CA 1
ATOM 757 C C . LEU A 1 96 ? 2.758 -2.944 10.860 1.00 95.94 96 LEU A C 1
ATOM 759 O O . LEU A 1 96 ? 1.684 -3.040 11.449 1.00 95.94 96 LEU A O 1
ATOM 763 N N . ALA A 1 97 ? 3.773 -2.224 11.346 1.00 95.94 97 ALA A N 1
ATOM 764 C CA . ALA A 1 97 ? 3.711 -1.564 12.648 1.00 95.94 97 ALA A CA 1
ATOM 765 C C . ALA A 1 97 ? 2.583 -0.516 12.735 1.00 95.94 97 ALA A C 1
ATOM 767 O O . ALA A 1 97 ? 2.003 -0.313 13.804 1.00 95.94 97 ALA A O 1
ATOM 768 N N . LYS A 1 98 ? 2.250 0.167 11.628 1.00 96.38 98 LYS A N 1
ATOM 769 C CA . LYS A 1 98 ? 1.116 1.106 11.586 1.00 96.38 98 LYS A CA 1
ATOM 770 C C . LYS A 1 98 ? -0.233 0.399 11.569 1.00 96.38 98 LYS A C 1
ATOM 772 O O . LYS A 1 98 ? -1.143 0.870 12.246 1.00 96.38 98 LYS A O 1
ATOM 777 N N . ILE A 1 99 ? -0.349 -0.710 10.843 1.00 94.56 99 ILE A N 1
ATOM 778 C CA . ILE A 1 99 ? -1.563 -1.535 10.818 1.00 94.56 99 ILE A CA 1
ATOM 779 C C . ILE A 1 99 ? -1.831 -2.116 12.213 1.00 94.56 99 ILE A C 1
ATOM 781 O O . ILE A 1 99 ? -2.943 -2.004 12.720 1.00 94.56 99 ILE A O 1
ATOM 785 N N . GLU A 1 100 ? -0.813 -2.671 12.873 1.00 93.25 100 GLU A N 1
ATOM 786 C CA . GLU A 1 100 ? -0.935 -3.245 14.222 1.00 93.25 100 GLU A CA 1
ATOM 787 C C . GLU A 1 100 ? -1.342 -2.206 15.274 1.00 93.25 100 GLU A C 1
ATOM 789 O O . GLU A 1 100 ? -2.103 -2.517 16.182 1.00 93.25 100 GLU A O 1
ATOM 794 N N . ALA A 1 101 ? -0.904 -0.952 15.135 1.00 91.31 101 ALA A N 1
ATOM 795 C CA . ALA A 1 101 ? -1.302 0.136 16.031 1.00 91.31 101 ALA A CA 1
ATOM 796 C C . ALA A 1 101 ? -2.770 0.593 15.859 1.00 91.31 101 ALA A C 1
ATOM 798 O O . ALA A 1 101 ? -3.206 1.514 16.558 1.00 91.31 101 ALA A O 1
ATOM 799 N N . ARG A 1 102 ? -3.508 0.014 14.901 1.00 82.12 102 ARG A N 1
ATOM 800 C CA . ARG A 1 102 ? -4.924 0.296 14.603 1.00 82.12 102 ARG A CA 1
ATOM 801 C C . ARG A 1 102 ? -5.853 -0.896 14.879 1.00 82.12 102 ARG A C 1
ATOM 803 O O . ARG A 1 102 ? -7.066 -0.701 14.842 1.00 82.12 102 ARG A O 1
ATOM 810 N N . ALA A 1 103 ? -5.298 -2.084 15.131 1.00 67.62 103 ALA A N 1
ATOM 811 C CA . ALA A 1 103 ? -6.030 -3.306 15.476 1.00 67.62 103 ALA A CA 1
ATOM 812 C C . ALA A 1 103 ? -6.353 -3.374 16.978 1.00 67.62 103 ALA A C 1
ATOM 814 O O . ALA A 1 103 ? -7.427 -3.925 17.313 1.00 67.62 103 ALA A O 1
#

Radius of gyration: 12.93 Å; chains: 1; bounding box: 29×34×32 Å

Sequence (103 aa):
MIAAVTAQRAFRTEFPDFPEADLPELPPGFTDESWRNDTCPSFHNAAARLTLYCDYADPASRDHPEVPRYSLYETDEDGCLTGTEIVSTDDWTIILAKIEARA

pLDDT: mean 89.16, std 14.21, range [32.91, 97.94]

Secondary structure (DSSP, 8-state):
-------TTHHHHH-TTS-GGGS--PPTT-EE---TTSSS-EEEETTTTEEEEE--SSGGGSSSTTS-SEEEEEE-TTS-EEEEEEEEES-HHHHHHHHHTT-

Foldseek 3Di:
DDDQDDQPDVQCVLPVPADPVQDDRDDPQWHWPDHNVDQATWIDRLLLQKIKGAAHLQLVSGPHSPWAGIWMFGHDNVSHGPVGTPDTHVDVVVVVVSSVVSD

Organism: NCBI:txid708113